Protein AF-A0A453STP5-F1 (afdb_monomer)

pLDDT: mean 87.1, std 8.5, range [48.88, 97.75]

Secondary structure (DSSP, 8-state):
-TTT----SS--TT---HHHHTT-GGGEE--PPTTB-HHHIIIIIHHHHHHHSS-EES--TT-B-STT--HHHHHHHHHHHHHH----HHHHHHHHHHHHHHHHHHS-S-TT-

Organism: Aegilops tauschii subsp. strangulata (NCBI:txid200361)

Structure (mmCIF, N/CA/C/O backbone):
data_AF-A0A453STP5-F1
#
_entry.id   AF-A0A453STP5-F1
#
loop_
_atom_site.group_PDB
_atom_site.id
_atom_site.type_symbol
_atom_site.label_atom_id
_atom_site.label_alt_id
_atom_site.label_comp_id
_atom_site.label_asym_id
_atom_site.label_entity_id
_atom_site.label_seq_id
_atom_site.pdbx_PDB_ins_code
_atom_site.Cartn_x
_atom_site.Cartn_y
_atom_site.Cartn_z
_atom_site.occupancy
_atom_site.B_iso_or_equiv
_atom_site.auth_seq_id
_atom_site.auth_comp_id
_atom_site.auth_asym_id
_atom_site.auth_atom_id
_atom_site.pdbx_PDB_model_num
ATOM 1 N N . LEU A 1 1 ? -10.643 -2.450 -6.011 1.00 89.69 1 LEU A N 1
ATOM 2 C CA . LEU A 1 1 ? -9.198 -2.777 -6.040 1.00 89.69 1 LEU A CA 1
ATOM 3 C C . LEU A 1 1 ? -8.905 -4.058 -6.805 1.00 89.69 1 LEU A C 1
ATOM 5 O O . LEU A 1 1 ? -7.937 -4.049 -7.548 1.00 89.69 1 LEU A O 1
ATOM 9 N N . LYS A 1 2 ? -9.688 -5.139 -6.637 1.00 85.25 2 LYS A N 1
ATOM 10 C CA . LYS A 1 2 ? -9.442 -6.422 -7.327 1.00 85.25 2 LYS A CA 1
ATOM 11 C C . LYS A 1 2 ? -9.371 -6.292 -8.857 1.00 85.25 2 LYS A C 1
ATOM 13 O O . LYS A 1 2 ? -8.589 -7.005 -9.469 1.00 85.25 2 LYS A O 1
ATOM 18 N N . ASP A 1 3 ? -10.118 -5.349 -9.429 1.00 88.00 3 ASP A N 1
ATOM 19 C CA . ASP A 1 3 ? -10.136 -5.078 -10.875 1.00 88.00 3 ASP A CA 1
ATOM 20 C C . ASP A 1 3 ? -8.973 -4.189 -11.348 1.00 88.00 3 ASP A C 1
ATOM 22 O O . ASP A 1 3 ? -8.739 -4.051 -12.543 1.00 88.00 3 ASP A O 1
ATOM 26 N N . ASP A 1 4 ? -8.246 -3.563 -10.416 1.00 89.50 4 ASP A N 1
ATOM 27 C CA . ASP A 1 4 ? -7.154 -2.637 -10.725 1.00 89.50 4 ASP A CA 1
ATOM 28 C C . ASP A 1 4 ? -5.781 -3.292 -10.548 1.00 89.50 4 ASP A C 1
ATOM 30 O O . ASP A 1 4 ? -4.870 -3.074 -11.344 1.00 89.50 4 ASP A O 1
ATOM 34 N N . VAL A 1 5 ? -5.614 -4.059 -9.465 1.00 90.94 5 VAL A N 1
ATOM 35 C CA . VAL A 1 5 ? -4.349 -4.687 -9.074 1.00 90.94 5 VAL A CA 1
ATOM 36 C C . VAL A 1 5 ? -4.595 -6.004 -8.342 1.00 90.94 5 VAL A C 1
ATOM 38 O O . VAL A 1 5 ? -5.528 -6.145 -7.548 1.00 90.94 5 VAL A O 1
ATOM 41 N N . ARG A 1 6 ? -3.694 -6.969 -8.548 1.00 91.12 6 ARG A N 1
ATOM 42 C CA . ARG A 1 6 ? -3.671 -8.208 -7.767 1.00 91.12 6 ARG A CA 1
ATOM 43 C C . ARG A 1 6 ? -2.997 -7.949 -6.421 1.00 91.12 6 ARG A C 1
ATOM 45 O O . ARG A 1 6 ? -1.798 -7.699 -6.367 1.00 91.12 6 ARG A O 1
ATOM 52 N N . ILE A 1 7 ? -3.770 -8.042 -5.344 1.00 90.44 7 ILE A N 1
ATOM 53 C CA . ILE A 1 7 ? -3.275 -7.904 -3.969 1.00 90.44 7 ILE A CA 1
ATOM 54 C C . ILE A 1 7 ? -3.089 -9.302 -3.384 1.00 90.44 7 ILE A C 1
ATOM 56 O O . ILE A 1 7 ? -4.021 -10.106 -3.388 1.00 90.44 7 ILE A O 1
ATOM 60 N N . VAL A 1 8 ? -1.891 -9.580 -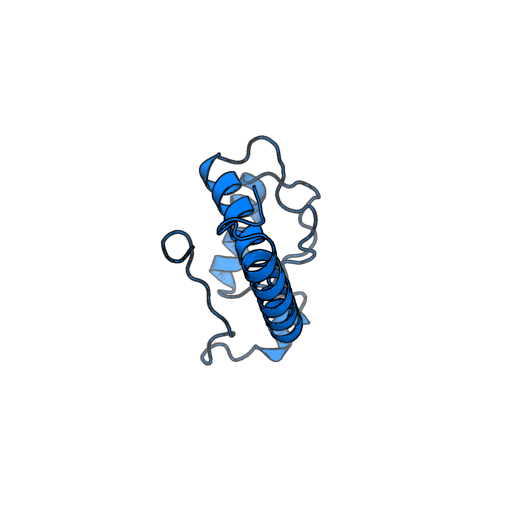2.882 1.00 90.12 8 VAL A N 1
ATOM 61 C CA . VAL A 1 8 ? -1.552 -10.810 -2.156 1.00 90.12 8 VAL A CA 1
ATOM 62 C C . VAL A 1 8 ? -1.231 -10.449 -0.708 1.00 90.12 8 VAL A C 1
ATOM 64 O O . VAL A 1 8 ? -0.680 -9.379 -0.459 1.00 90.12 8 VAL A O 1
ATOM 67 N N . ARG A 1 9 ? -1.636 -11.299 0.242 1.00 88.06 9 ARG A N 1
ATOM 68 C CA . ARG A 1 9 ? -1.384 -11.069 1.676 1.00 88.06 9 ARG A CA 1
ATOM 69 C C . ARG A 1 9 ? 0.042 -11.429 2.062 1.00 88.06 9 ARG A C 1
ATOM 71 O O . ARG A 1 9 ? 0.686 -10.670 2.772 1.00 88.06 9 ARG A O 1
ATOM 78 N N . ASP A 1 10 ? 0.519 -12.541 1.520 1.00 88.69 10 ASP A N 1
ATOM 79 C CA . ASP A 1 10 ? 1.794 -13.136 1.883 1.00 88.69 10 ASP A CA 1
ATOM 80 C C . ASP A 1 10 ? 2.681 -13.319 0.656 1.00 88.69 10 ASP A C 1
ATOM 82 O O . ASP A 1 10 ? 2.219 -13.368 -0.492 1.00 88.69 10 ASP A O 1
ATOM 86 N N . ILE A 1 11 ? 3.983 -13.421 0.913 1.00 88.56 11 ILE A N 1
ATOM 87 C CA . ILE A 1 11 ? 4.961 -13.743 -0.120 1.00 88.56 11 ILE A CA 1
ATOM 88 C C . ILE A 1 11 ? 4.724 -15.196 -0.560 1.00 88.56 11 ILE A C 1
ATOM 90 O O . ILE A 1 11 ? 4.677 -16.075 0.306 1.00 88.56 11 ILE A O 1
ATOM 94 N N . PRO A 1 12 ? 4.612 -15.476 -1.871 1.00 88.88 12 PRO A N 1
ATOM 95 C CA . PRO A 1 12 ? 4.371 -16.830 -2.362 1.00 88.88 12 PRO A CA 1
ATOM 96 C C . PRO A 1 12 ? 5.419 -17.849 -1.896 1.00 88.88 12 PRO A C 1
ATOM 98 O O . PRO A 1 12 ? 6.599 -17.526 -1.804 1.00 88.88 12 PRO A O 1
ATOM 101 N N . ASP A 1 13 ? 5.008 -19.098 -1.674 1.00 89.12 13 ASP A N 1
ATOM 102 C CA . ASP A 1 13 ? 5.882 -20.154 -1.127 1.00 89.12 13 ASP A CA 1
ATOM 103 C C . ASP A 1 13 ? 7.012 -20.594 -2.052 1.00 89.12 13 ASP A C 1
ATOM 105 O O . ASP A 1 13 ? 8.065 -21.005 -1.579 1.00 89.12 13 ASP A O 1
ATOM 109 N N . TRP A 1 14 ? 6.841 -20.436 -3.365 1.00 88.94 14 TRP A N 1
ATOM 110 C CA . TRP A 1 14 ? 7.913 -20.686 -4.332 1.00 88.94 14 TRP A CA 1
ATOM 111 C C . TRP A 1 14 ? 9.081 -19.700 -4.196 1.00 88.94 14 TRP A C 1
ATOM 113 O O . TRP A 1 14 ? 10.163 -19.950 -4.724 1.00 88.94 14 TRP A O 1
ATOM 123 N N . PHE A 1 15 ? 8.873 -18.560 -3.534 1.00 87.94 15 PHE A N 1
ATOM 124 C CA . PHE A 1 15 ? 9.926 -17.591 -3.294 1.00 87.94 15 PHE A CA 1
ATOM 125 C C . PHE A 1 15 ? 10.686 -17.984 -2.031 1.00 87.94 15 PHE A C 1
ATOM 127 O O . PHE A 1 15 ? 10.194 -17.791 -0.926 1.00 87.94 15 PHE A O 1
ATOM 134 N N . THR A 1 16 ? 11.883 -18.536 -2.199 1.00 84.00 16 THR A N 1
ATOM 135 C CA . THR A 1 16 ? 12.702 -19.084 -1.107 1.00 84.00 16 THR A CA 1
ATOM 136 C C . THR A 1 16 ? 13.445 -18.015 -0.300 1.00 84.00 16 THR A C 1
ATOM 138 O O . THR A 1 16 ? 13.755 -18.232 0.864 1.00 84.00 16 THR A O 1
ATOM 141 N N . GLU A 1 17 ? 13.679 -16.829 -0.868 1.00 83.62 17 GLU A N 1
ATOM 142 C CA . GLU A 1 17 ? 14.424 -15.722 -0.240 1.00 83.62 17 GLU A CA 1
ATOM 143 C C . GLU A 1 17 ? 13.531 -14.801 0.632 1.00 83.62 17 GLU A C 1
ATOM 145 O O . GLU A 1 17 ? 13.743 -13.585 0.679 1.00 83.62 17 GLU A O 1
ATOM 150 N N . LYS A 1 18 ? 12.485 -15.330 1.293 1.00 83.50 18 LYS A N 1
ATOM 151 C CA . LYS A 1 18 ? 11.502 -14.508 2.044 1.00 83.50 18 LYS A CA 1
ATOM 152 C C . LYS A 1 18 ? 12.168 -13.656 3.129 1.00 83.50 18 LYS A C 1
ATOM 154 O O . LYS A 1 18 ? 11.901 -12.456 3.202 1.00 83.50 18 LYS A O 1
ATOM 159 N N . ASP A 1 19 ? 13.064 -14.260 3.907 1.00 80.12 19 ASP A N 1
ATOM 160 C CA . ASP A 1 19 ? 13.746 -13.614 5.039 1.00 80.12 19 ASP A CA 1
ATOM 161 C C . ASP A 1 19 ? 14.702 -12.496 4.588 1.00 80.12 19 ASP A C 1
ATOM 163 O O . ASP A 1 19 ? 14.922 -11.505 5.291 1.00 80.12 19 ASP A O 1
ATOM 167 N N . GLU A 1 20 ? 15.222 -12.607 3.365 1.00 81.50 20 GLU A N 1
ATOM 168 C CA . GLU A 1 20 ? 16.106 -11.610 2.768 1.00 81.50 20 GLU A CA 1
ATOM 169 C C . GLU A 1 20 ? 15.350 -10.465 2.084 1.00 81.50 20 GLU A C 1
ATOM 171 O O . GLU A 1 20 ? 15.922 -9.395 1.877 1.00 81.50 20 GLU A O 1
ATOM 176 N N .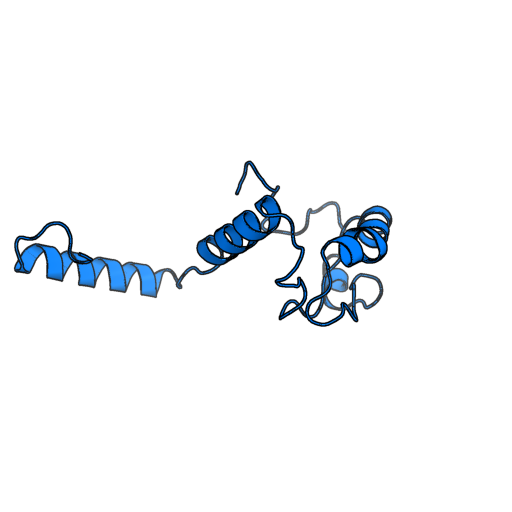 LEU A 1 21 ? 14.067 -10.625 1.738 1.00 81.56 21 LEU A N 1
ATOM 177 C CA . LEU A 1 21 ? 13.331 -9.632 0.943 1.00 81.56 21 LEU A CA 1
ATOM 178 C C . LEU A 1 21 ? 13.324 -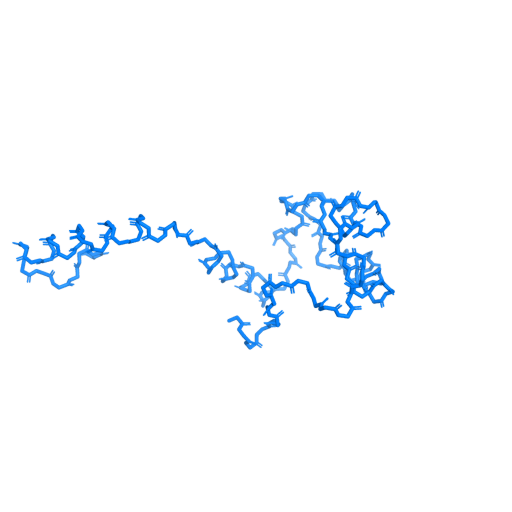8.238 1.589 1.00 81.56 21 LEU A C 1
ATOM 180 O O . LEU A 1 21 ? 13.432 -7.223 0.896 1.00 81.56 21 LEU A O 1
ATOM 184 N N . PHE A 1 22 ? 13.188 -8.182 2.915 1.00 77.62 22 PHE A N 1
ATOM 185 C CA . PHE A 1 22 ? 13.047 -6.925 3.653 1.00 77.62 22 PHE A CA 1
ATOM 186 C C . PHE A 1 22 ? 14.364 -6.377 4.213 1.00 77.62 22 PHE A C 1
ATOM 188 O O . PHE A 1 22 ? 14.412 -5.199 4.593 1.00 77.62 22 PHE A O 1
ATOM 195 N N . THR A 1 23 ? 15.417 -7.195 4.238 1.00 78.88 23 THR A N 1
ATOM 196 C CA . THR A 1 23 ? 16.738 -6.883 4.810 1.00 78.88 23 THR A CA 1
ATOM 197 C C . THR A 1 23 ? 17.801 -6.675 3.725 1.00 78.88 23 THR A C 1
ATOM 199 O O . THR A 1 23 ? 18.670 -5.812 3.863 1.00 78.88 23 THR A O 1
ATOM 202 N N . SER A 1 24 ? 17.693 -7.380 2.597 1.00 79.12 24 SER A N 1
ATOM 203 C CA . SER A 1 24 ? 18.649 -7.335 1.494 1.00 79.12 24 SER A CA 1
ATOM 204 C C . SER A 1 24 ? 18.532 -6.054 0.673 1.00 79.12 24 SER A C 1
ATOM 206 O O . SER A 1 24 ? 17.490 -5.704 0.107 1.00 79.12 24 SER A O 1
ATOM 208 N N . ILE A 1 25 ? 19.668 -5.373 0.519 1.00 75.81 25 ILE A N 1
ATOM 209 C CA . ILE A 1 25 ? 19.801 -4.207 -0.364 1.00 75.81 25 ILE A CA 1
ATOM 210 C C . ILE A 1 25 ? 19.542 -4.605 -1.823 1.00 75.81 25 ILE A C 1
ATOM 212 O O . ILE A 1 25 ? 18.977 -3.820 -2.580 1.00 75.81 25 ILE A O 1
ATOM 216 N N . ARG A 1 26 ? 19.895 -5.837 -2.215 1.00 81.12 26 ARG A N 1
ATOM 217 C CA . ARG A 1 26 ? 19.719 -6.336 -3.589 1.00 81.12 26 ARG A CA 1
ATOM 218 C C . ARG A 1 26 ? 18.246 -6.484 -3.967 1.00 81.12 26 ARG A C 1
ATOM 220 O O . ARG A 1 26 ? 17.897 -6.301 -5.131 1.00 81.12 26 ARG A O 1
ATOM 227 N N . ARG A 1 27 ? 17.400 -6.777 -2.977 1.00 83.75 27 ARG A N 1
ATOM 228 C CA . ARG A 1 27 ? 15.948 -6.949 -3.106 1.00 83.75 27 ARG A CA 1
ATOM 229 C C . ARG A 1 27 ? 15.157 -5.687 -2.752 1.00 83.75 27 ARG A C 1
ATOM 231 O O . ARG A 1 27 ? 13.931 -5.721 -2.718 1.00 83.75 27 ARG A O 1
ATOM 238 N N . THR A 1 28 ? 15.840 -4.564 -2.524 1.00 86.56 28 THR A N 1
ATOM 239 C CA . THR A 1 28 ? 15.213 -3.287 -2.177 1.00 86.56 28 THR A CA 1
ATOM 240 C C . THR A 1 28 ? 15.515 -2.229 -3.233 1.00 86.56 28 THR A C 1
ATOM 242 O O . THR A 1 28 ? 16.671 -1.904 -3.497 1.00 86.56 28 THR A O 1
ATOM 245 N N . VAL A 1 29 ? 14.477 -1.616 -3.799 1.00 86.38 29 VAL A N 1
ATOM 246 C CA . VAL A 1 29 ? 14.620 -0.368 -4.554 1.00 86.38 29 VAL A CA 1
ATOM 247 C C . VAL A 1 29 ? 14.737 0.775 -3.550 1.00 86.38 29 VAL A C 1
ATOM 249 O O . VAL A 1 29 ? 13.768 1.117 -2.869 1.00 86.38 29 VAL A O 1
ATOM 252 N N . LYS A 1 30 ? 15.949 1.324 -3.432 1.00 81.19 30 LYS A N 1
ATOM 253 C CA . LYS A 1 30 ? 16.275 2.485 -2.593 1.00 81.19 30 LYS A CA 1
ATOM 254 C C . LYS A 1 30 ? 16.379 3.753 -3.444 1.00 81.19 30 LYS A C 1
ATOM 256 O O . LYS A 1 30 ? 16.463 3.677 -4.666 1.00 81.19 30 LYS A O 1
ATOM 261 N N . ASN A 1 31 ? 16.421 4.906 -2.777 1.00 83.12 31 ASN A N 1
ATOM 262 C CA . ASN A 1 31 ? 16.710 6.214 -3.378 1.00 83.12 31 ASN A CA 1
ATOM 263 C C . ASN A 1 31 ? 15.699 6.675 -4.436 1.00 83.12 31 ASN A C 1
ATOM 265 O O . ASN A 1 31 ? 16.051 7.436 -5.331 1.00 83.12 31 ASN A O 1
ATOM 269 N N . ILE A 1 32 ? 14.434 6.256 -4.325 1.00 89.25 32 ILE A N 1
ATOM 270 C CA . ILE A 1 32 ? 13.369 6.882 -5.113 1.00 89.25 32 ILE A CA 1
ATOM 271 C C . ILE A 1 32 ? 13.305 8.366 -4.713 1.00 89.25 32 ILE A C 1
ATOM 273 O O . ILE A 1 32 ? 13.176 8.640 -3.509 1.00 89.25 32 ILE A O 1
ATOM 277 N N . PRO A 1 33 ? 13.409 9.304 -5.673 1.00 90.31 33 PRO A N 1
ATOM 278 C CA . PRO A 1 33 ? 13.307 10.727 -5.397 1.00 90.31 33 PRO A CA 1
ATOM 279 C C . PRO A 1 33 ? 12.011 11.067 -4.666 1.00 90.31 33 PRO A C 1
ATOM 281 O O . PRO A 1 33 ? 10.976 10.418 -4.851 1.00 90.31 33 PRO A O 1
ATOM 284 N N . LYS A 1 34 ? 12.058 12.110 -3.838 1.00 91.00 34 LYS A N 1
ATOM 285 C CA . LYS A 1 34 ? 10.834 12.669 -3.269 1.00 91.00 34 LYS A CA 1
ATOM 286 C C . LYS A 1 34 ? 9.963 13.186 -4.418 1.00 91.00 34 LYS A C 1
ATOM 288 O O . LYS A 1 34 ? 10.470 13.862 -5.307 1.00 91.00 34 LYS A O 1
ATOM 293 N N . TYR A 1 35 ? 8.679 12.847 -4.397 1.00 90.88 35 TYR A N 1
ATOM 294 C CA . TYR A 1 35 ? 7.696 13.204 -5.418 1.00 90.88 35 TYR A CA 1
ATOM 295 C C . TYR A 1 35 ? 8.082 12.756 -6.836 1.00 90.88 35 TYR A C 1
ATOM 297 O O . TYR A 1 35 ? 7.837 13.473 -7.803 1.00 90.88 35 TYR A O 1
ATOM 305 N N . ALA A 1 36 ? 8.676 11.565 -6.978 1.00 91.31 36 ALA A N 1
ATOM 306 C CA . ALA A 1 36 ? 9.100 11.067 -8.282 1.00 91.31 36 ALA A CA 1
ATOM 307 C C . ALA A 1 36 ? 7.915 10.977 -9.271 1.00 91.31 36 ALA A C 1
ATOM 309 O O . ALA A 1 36 ? 6.824 10.527 -8.890 1.00 91.31 36 ALA A O 1
ATOM 310 N N . PRO A 1 37 ? 8.109 11.364 -10.545 1.00 91.94 37 PRO A N 1
ATOM 311 C CA . PRO A 1 37 ? 7.065 11.267 -11.558 1.00 91.94 37 PRO A CA 1
ATOM 312 C C . PRO A 1 37 ? 6.724 9.802 -11.847 1.00 91.94 37 PRO A C 1
ATOM 3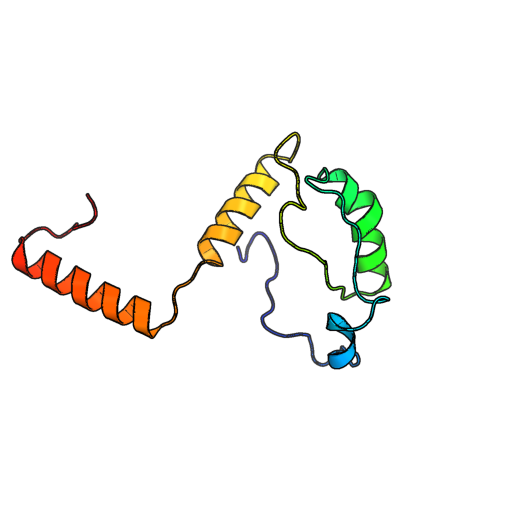14 O O . PRO A 1 37 ? 7.544 8.906 -11.645 1.00 91.94 37 PRO A O 1
ATOM 317 N N . ALA A 1 38 ? 5.534 9.546 -12.396 1.00 91.38 38 ALA A N 1
ATOM 318 C CA . ALA A 1 38 ? 5.131 8.190 -12.779 1.00 91.38 38 ALA A CA 1
ATOM 319 C C . ALA A 1 38 ? 6.146 7.527 -13.734 1.00 91.38 38 ALA A C 1
ATOM 321 O O . ALA A 1 38 ? 6.458 6.347 -13.580 1.00 91.38 38 ALA A O 1
ATOM 322 N N . GLN A 1 39 ? 6.729 8.308 -14.651 1.00 91.62 39 GLN A N 1
ATOM 323 C CA . GLN A 1 39 ? 7.742 7.837 -15.597 1.00 91.62 39 GLN A CA 1
ATOM 324 C C . GLN A 1 39 ? 9.003 7.297 -14.902 1.00 91.62 39 GLN A C 1
ATOM 326 O O . GLN A 1 39 ? 9.550 6.285 -15.329 1.00 91.62 39 GLN A O 1
ATOM 331 N N . PHE A 1 40 ? 9.403 7.867 -13.757 1.00 92.06 40 PHE A N 1
ATOM 332 C CA . PHE A 1 40 ? 10.549 7.367 -12.990 1.00 92.06 40 PHE A CA 1
ATOM 333 C C . PHE A 1 40 ? 10.373 5.892 -12.605 1.00 92.06 40 PHE A C 1
ATOM 335 O O . PHE A 1 40 ? 11.332 5.123 -12.647 1.00 92.06 40 PHE A O 1
ATOM 342 N N . TYR A 1 41 ? 9.150 5.478 -12.257 1.00 92.19 41 TYR A N 1
ATOM 343 C CA . TYR A 1 41 ? 8.859 4.086 -11.915 1.00 92.19 41 TYR A CA 1
ATOM 344 C C . TYR A 1 41 ? 8.954 3.166 -13.126 1.00 92.19 41 TYR A C 1
ATOM 346 O O . TYR A 1 41 ? 9.450 2.048 -12.995 1.00 92.19 41 TYR A O 1
ATOM 354 N N . VAL A 1 42 ? 8.510 3.632 -14.291 1.00 93.19 42 VAL A N 1
ATOM 355 C CA . VAL A 1 42 ? 8.611 2.879 -15.545 1.00 93.19 42 VAL A CA 1
ATOM 356 C C . VAL A 1 42 ? 10.076 2.675 -15.929 1.00 93.19 42 VAL A C 1
ATOM 358 O O . VAL A 1 42 ? 10.455 1.562 -16.284 1.00 93.19 42 VAL A O 1
ATOM 361 N N . ASP A 1 43 ? 10.906 3.702 -15.764 1.00 94.31 43 ASP A N 1
ATOM 362 C CA . ASP A 1 43 ? 12.292 3.674 -16.234 1.00 94.31 43 ASP A CA 1
ATOM 363 C C . ASP A 1 43 ? 13.251 3.012 -15.233 1.00 94.31 43 ASP A C 1
ATOM 365 O O . ASP A 1 43 ? 14.172 2.305 -15.628 1.00 94.31 43 ASP A O 1
ATOM 369 N N . ASN A 1 44 ? 13.036 3.200 -13.924 1.00 91.50 44 ASN A N 1
ATOM 370 C CA . ASN A 1 44 ? 14.021 2.829 -12.895 1.00 91.50 44 ASN A CA 1
ATOM 371 C C . ASN A 1 44 ? 13.565 1.683 -11.983 1.00 91.50 44 ASN A C 1
ATOM 373 O O . ASN A 1 44 ? 14.394 0.955 -11.430 1.00 91.50 44 ASN A O 1
ATOM 377 N N . VAL A 1 45 ? 12.254 1.518 -11.785 1.00 91.62 45 VAL A N 1
ATOM 378 C CA . VAL A 1 45 ? 11.701 0.549 -10.822 1.00 91.62 45 VAL A CA 1
ATOM 379 C C . VAL A 1 45 ? 11.219 -0.712 -11.537 1.00 91.62 45 VAL A C 1
ATOM 381 O O . VAL A 1 45 ? 11.570 -1.825 -11.139 1.00 91.62 45 VAL A O 1
ATOM 384 N N . LEU A 1 46 ? 10.463 -0.552 -12.623 1.00 93.12 46 LEU A N 1
ATOM 385 C CA . LEU A 1 46 ? 9.884 -1.650 -13.391 1.00 93.12 46 LEU A CA 1
ATOM 386 C C . LEU A 1 46 ? 10.934 -2.636 -13.938 1.00 93.12 46 LEU A C 1
ATOM 388 O O . LEU A 1 46 ? 10.698 -3.840 -13.801 1.00 93.12 46 LEU A O 1
ATOM 392 N N . PRO A 1 47 ? 12.092 -2.214 -14.492 1.00 93.38 47 PRO A N 1
ATOM 393 C CA . PRO A 1 47 ? 13.096 -3.163 -14.978 1.00 93.38 47 PRO A CA 1
ATOM 394 C C . PRO A 1 47 ? 13.620 -4.073 -13.862 1.00 93.38 47 PRO A C 1
ATOM 396 O O . PRO A 1 47 ? 13.723 -5.286 -14.042 1.00 93.38 47 PRO A O 1
ATOM 399 N N . ARG A 1 48 ? 13.842 -3.513 -12.665 1.00 90.44 48 ARG A N 1
ATOM 400 C CA . ARG A 1 48 ? 14.328 -4.260 -11.494 1.00 90.44 48 ARG A CA 1
ATOM 401 C C . ARG A 1 48 ? 13.298 -5.270 -10.996 1.00 90.44 48 ARG A C 1
ATOM 403 O O . ARG A 1 48 ? 13.657 -6.392 -10.645 1.00 90.44 48 ARG A O 1
ATOM 410 N N . ILE A 1 49 ? 12.015 -4.899 -10.996 1.00 89.81 49 ILE A N 1
ATOM 411 C CA . ILE A 1 49 ? 10.921 -5.818 -10.648 1.00 89.81 49 ILE A CA 1
ATOM 412 C C . ILE A 1 49 ? 10.827 -6.955 -11.675 1.00 89.81 49 ILE A C 1
ATOM 414 O O . ILE A 1 49 ? 10.670 -8.110 -11.285 1.00 89.81 49 ILE A O 1
ATOM 418 N N . LYS A 1 50 ? 10.971 -6.669 -12.976 1.00 91.75 50 LYS A N 1
ATOM 419 C CA . LYS A 1 50 ? 10.953 -7.704 -14.026 1.00 91.75 50 LYS A CA 1
ATOM 420 C C . LYS A 1 50 ? 12.101 -8.709 -13.884 1.00 91.75 50 LYS A C 1
ATOM 422 O O . LYS A 1 50 ? 11.876 -9.906 -14.098 1.00 91.75 50 LYS A O 1
ATOM 427 N N . GLU A 1 51 ? 13.284 -8.227 -13.501 1.00 90.44 51 GLU A N 1
ATOM 428 C CA . GLU A 1 51 ? 14.482 -9.039 -13.263 1.00 90.44 51 GLU A CA 1
ATOM 429 C C . GLU A 1 51 ? 14.338 -9.909 -12.004 1.00 90.44 51 GLU A C 1
ATOM 431 O O . GLU A 1 51 ? 14.459 -11.129 -12.073 1.00 90.44 51 GLU A O 1
ATOM 436 N N . LYS A 1 52 ? 14.038 -9.301 -10.848 1.00 87.50 52 LYS A N 1
ATOM 437 C CA . LYS A 1 52 ? 14.042 -9.991 -9.546 1.00 87.50 52 LYS A CA 1
ATOM 438 C C . LYS A 1 52 ? 12.710 -10.648 -9.173 1.00 87.50 52 LYS A C 1
ATOM 440 O O . LYS A 1 52 ? 12.665 -11.395 -8.198 1.00 87.50 52 LYS A O 1
ATOM 445 N N . LYS A 1 53 ? 11.633 -10.401 -9.925 1.00 87.62 53 LYS A N 1
ATOM 446 C CA . LYS A 1 53 ? 10.238 -10.845 -9.695 1.00 87.62 53 LYS A CA 1
ATOM 447 C C . LYS A 1 53 ? 9.562 -10.246 -8.461 1.00 87.62 53 LYS A C 1
ATOM 449 O O . LYS A 1 53 ? 8.423 -9.801 -8.561 1.00 87.62 53 LYS A O 1
ATOM 454 N N . ILE A 1 54 ? 10.254 -10.210 -7.324 1.00 89.12 54 ILE A N 1
ATOM 455 C CA . ILE A 1 54 ? 9.773 -9.649 -6.059 1.00 89.12 54 ILE A CA 1
ATOM 456 C C . ILE A 1 54 ? 10.831 -8.689 -5.513 1.00 89.12 54 ILE A C 1
ATOM 458 O O . ILE A 1 54 ? 12.015 -9.031 -5.435 1.00 89.12 54 ILE A O 1
ATOM 462 N N . MET A 1 55 ? 10.390 -7.479 -5.166 1.00 89.62 55 MET A N 1
ATOM 463 C CA . MET A 1 55 ? 11.219 -6.387 -4.655 1.00 89.62 55 MET A CA 1
ATOM 464 C C . MET A 1 55 ? 10.465 -5.618 -3.565 1.00 89.62 55 MET A C 1
ATOM 466 O O . MET A 1 55 ? 9.265 -5.375 -3.692 1.00 89.62 55 MET A O 1
ATOM 470 N N . SER A 1 56 ? 11.183 -5.173 -2.537 1.00 88.62 56 SER A N 1
ATOM 471 C CA . SER A 1 56 ? 10.718 -4.171 -1.575 1.00 88.62 56 SER A CA 1
ATOM 472 C C . SER A 1 56 ? 11.020 -2.760 -2.092 1.00 88.62 56 SER A C 1
ATOM 474 O O . SER A 1 56 ? 12.050 -2.530 -2.726 1.00 88.62 56 SER A O 1
ATOM 476 N N . ILE A 1 57 ? 10.147 -1.790 -1.819 1.00 88.06 57 ILE A N 1
ATOM 477 C CA . ILE A 1 57 ? 10.357 -0.379 -2.171 1.00 88.06 57 ILE A CA 1
ATOM 478 C C . ILE A 1 57 ? 10.505 0.423 -0.879 1.00 88.06 57 ILE A C 1
ATOM 480 O O . ILE A 1 57 ? 9.616 0.377 -0.028 1.00 88.06 57 ILE A O 1
ATOM 484 N N . LYS A 1 58 ? 11.617 1.157 -0.719 1.00 84.56 58 LYS A N 1
ATOM 485 C CA . LYS A 1 58 ? 11.888 1.939 0.498 1.00 84.56 58 LYS A CA 1
ATOM 486 C C . LYS A 1 58 ? 12.497 3.323 0.216 1.00 84.56 58 LYS A C 1
ATOM 488 O O . LYS A 1 58 ? 13.369 3.449 -0.647 1.00 84.56 58 LYS A O 1
ATOM 493 N N . PRO A 1 59 ? 12.147 4.340 1.027 1.00 83.12 59 PRO A N 1
ATOM 494 C CA . PRO A 1 59 ? 10.963 4.410 1.897 1.00 83.12 59 PRO A CA 1
ATOM 495 C C . PRO A 1 59 ? 9.694 4.642 1.057 1.00 83.12 59 PRO A C 1
ATOM 497 O O . PRO A 1 59 ? 9.801 4.990 -0.110 1.00 83.12 59 PRO A O 1
ATOM 500 N N . PHE A 1 60 ? 8.506 4.429 1.626 1.00 75.50 60 PHE A N 1
ATOM 501 C CA . PHE A 1 60 ? 7.224 4.541 0.905 1.00 75.50 60 PHE A CA 1
ATOM 502 C C . PHE A 1 60 ? 6.668 5.977 0.854 1.00 75.50 60 PHE A C 1
ATOM 504 O O . PHE A 1 60 ? 5.956 6.343 -0.079 1.00 75.50 60 PHE A O 1
ATOM 511 N N . VAL A 1 61 ? 7.011 6.801 1.846 1.00 80.44 61 VAL A N 1
ATOM 512 C CA . VAL A 1 61 ? 6.448 8.146 2.019 1.00 80.44 61 VAL A CA 1
ATOM 513 C C . VAL A 1 61 ? 6.974 9.113 0.954 1.00 80.44 61 VAL A C 1
ATOM 515 O O . VAL A 1 61 ? 8.166 9.114 0.621 1.00 80.44 61 VAL A O 1
ATOM 518 N N . ASP A 1 62 ? 6.068 9.941 0.430 1.00 83.19 62 ASP A N 1
ATOM 519 C CA . ASP A 1 62 ? 6.344 10.991 -0.554 1.00 83.19 62 ASP A CA 1
ATOM 520 C C . ASP A 1 62 ? 7.093 10.495 -1.800 1.00 83.19 62 ASP A C 1
ATOM 522 O O . ASP A 1 62 ? 7.974 11.188 -2.303 1.00 83.19 62 ASP A O 1
ATOM 526 N N . ARG A 1 63 ? 6.816 9.277 -2.290 1.00 87.81 63 ARG A N 1
ATOM 527 C CA . ARG A 1 63 ? 7.554 8.706 -3.434 1.00 87.81 63 ARG A CA 1
ATOM 528 C C . ARG A 1 63 ? 6.903 8.861 -4.789 1.00 87.81 63 ARG A C 1
ATOM 530 O O . ARG A 1 63 ? 7.627 8.960 -5.771 1.00 87.81 63 ARG A O 1
ATOM 537 N N . LEU A 1 64 ? 5.579 8.846 -4.883 1.00 89.12 64 LEU A N 1
ATOM 538 C CA . LEU A 1 64 ? 4.891 9.185 -6.128 1.00 89.12 64 LEU A CA 1
ATOM 539 C C . LEU A 1 64 ? 4.466 10.648 -6.046 1.00 89.12 64 LEU A C 1
ATOM 541 O O . LEU A 1 64 ? 3.798 11.028 -5.084 1.00 89.12 64 LEU A O 1
ATOM 545 N N . GLY A 1 65 ? 4.861 11.446 -7.036 1.00 89.31 65 GLY A N 1
ATOM 546 C CA . GLY A 1 65 ? 4.521 12.862 -7.123 1.00 89.31 65 GLY A CA 1
ATOM 547 C C . GLY A 1 65 ? 3.017 13.134 -7.180 1.00 89.31 65 GLY A C 1
ATOM 548 O O . GLY A 1 65 ? 2.186 12.229 -7.307 1.00 89.31 65 GLY A O 1
ATOM 549 N N . TYR A 1 66 ? 2.659 14.405 -7.048 1.00 85.19 66 TYR A N 1
ATOM 550 C CA . TYR A 1 66 ? 1.275 14.864 -7.180 1.00 85.19 66 TYR A CA 1
ATOM 551 C C . TYR A 1 66 ? 0.978 15.301 -8.615 1.00 85.19 66 TYR A C 1
ATOM 553 O O . TYR A 1 66 ? -0.050 14.913 -9.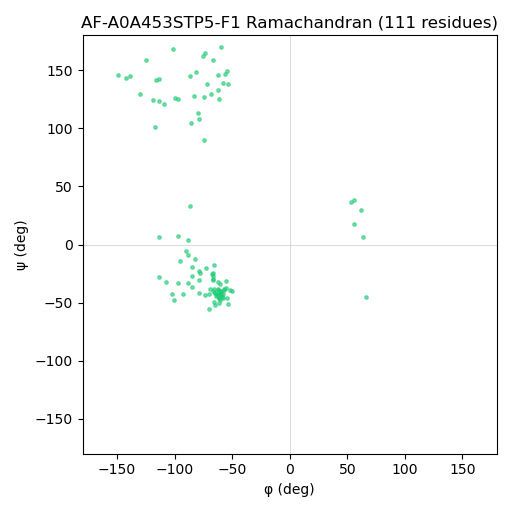176 1.00 85.19 66 TYR A O 1
ATOM 561 N N . ASP A 1 67 ? 1.923 16.025 -9.212 1.00 85.00 67 ASP A N 1
ATOM 562 C CA . ASP A 1 67 ? 1.790 16.623 -10.535 1.00 85.00 67 ASP A CA 1
ATOM 563 C C . ASP A 1 67 ? 2.063 15.615 -11.648 1.00 85.00 67 ASP A C 1
ATOM 565 O O . ASP A 1 67 ? 2.867 14.690 -11.502 1.00 85.00 67 ASP A O 1
ATOM 569 N N . ASN A 1 68 ? 1.389 15.801 -12.785 1.00 85.75 68 ASN A N 1
ATOM 570 C CA . ASN A 1 68 ? 1.575 15.011 -14.007 1.00 85.75 68 ASN A CA 1
ATOM 571 C C . ASN A 1 68 ? 1.408 13.486 -13.830 1.00 85.75 68 ASN A C 1
ATOM 573 O O . ASN A 1 68 ? 1.816 12.701 -14.686 1.00 85.75 68 ASN A O 1
ATOM 577 N N . VAL A 1 69 ? 0.774 13.043 -12.740 1.00 89.75 69 VAL A N 1
ATOM 578 C CA . VAL A 1 69 ? 0.362 11.649 -12.559 1.00 89.75 69 VAL A CA 1
ATOM 579 C C . VAL A 1 69 ? -0.979 11.437 -13.268 1.00 89.75 69 VAL A C 1
ATOM 581 O O . VAL A 1 69 ? -1.932 12.174 -12.997 1.00 89.75 69 VAL A O 1
ATOM 584 N N . PRO A 1 70 ? -1.111 10.418 -14.142 1.00 91.69 70 PRO A N 1
ATOM 585 C CA . PRO A 1 70 ? -2.363 10.158 -14.839 1.00 91.69 70 PRO A CA 1
ATOM 586 C C . PRO A 1 70 ? -3.545 10.019 -13.874 1.00 91.69 70 PRO A C 1
ATOM 588 O O . PRO A 1 70 ? -3.456 9.328 -12.857 1.00 91.69 70 PRO A O 1
ATOM 591 N N . MET A 1 71 ? -4.691 10.610 -14.225 1.00 91.69 71 MET A N 1
ATOM 592 C CA . MET A 1 71 ? -5.895 10.642 -13.378 1.00 91.69 71 MET A CA 1
ATOM 593 C C . MET A 1 71 ? -6.297 9.255 -12.847 1.00 91.69 71 MET A C 1
ATOM 595 O O . MET A 1 71 ? -6.659 9.112 -11.681 1.00 91.69 71 MET A O 1
ATOM 599 N N . LYS A 1 72 ? -6.196 8.211 -13.681 1.00 91.38 72 LYS A N 1
ATOM 600 C CA . LYS A 1 72 ? -6.499 6.827 -13.276 1.00 91.38 72 LYS A CA 1
ATOM 601 C C . LYS A 1 72 ? -5.588 6.340 -12.139 1.00 91.38 72 LYS A C 1
ATOM 603 O O . LYS A 1 72 ? -6.075 5.708 -11.206 1.00 91.38 72 LYS A O 1
ATOM 608 N N . ILE A 1 73 ? -4.301 6.686 -12.179 1.00 91.94 73 ILE A N 1
ATOM 609 C CA . ILE A 1 73 ? -3.326 6.335 -11.138 1.00 91.94 73 ILE A CA 1
ATOM 610 C C . ILE A 1 73 ? -3.597 7.125 -9.857 1.00 91.94 73 ILE A C 1
ATOM 612 O O . ILE A 1 73 ? -3.614 6.536 -8.778 1.00 91.94 73 ILE A O 1
ATOM 616 N N . ASN A 1 74 ? -3.901 8.422 -9.959 1.00 91.25 74 ASN A N 1
ATOM 617 C CA . ASN A 1 74 ? -4.271 9.232 -8.794 1.00 91.25 74 ASN A CA 1
ATOM 618 C C . ASN A 1 74 ? -5.542 8.710 -8.103 1.00 91.25 74 ASN A C 1
ATOM 620 O O . ASN A 1 74 ? -5.560 8.562 -6.881 1.00 91.25 74 ASN A O 1
ATOM 624 N N . ARG A 1 75 ? -6.578 8.345 -8.868 1.00 92.50 75 ARG A N 1
ATOM 625 C CA . ARG A 1 75 ? -7.799 7.723 -8.323 1.00 92.50 75 ARG A CA 1
ATOM 626 C C . ARG A 1 75 ? -7.508 6.385 -7.651 1.00 92.50 75 ARG A C 1
ATOM 628 O O . ARG A 1 75 ? -8.017 6.124 -6.560 1.00 92.50 75 ARG A O 1
ATOM 635 N N . LEU A 1 76 ? -6.672 5.550 -8.274 1.00 93.25 76 LEU A N 1
ATOM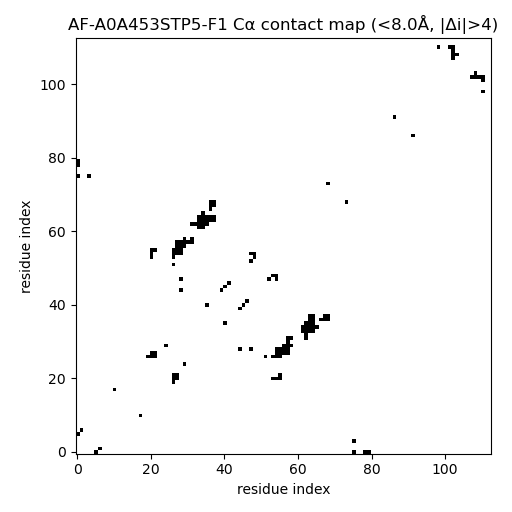 636 C CA . LEU A 1 76 ? -6.252 4.285 -7.681 1.00 93.25 76 LEU A CA 1
ATOM 637 C C . LEU A 1 76 ? -5.500 4.513 -6.366 1.00 93.25 76 LEU A C 1
ATOM 639 O O . LEU A 1 76 ? -5.850 3.873 -5.381 1.00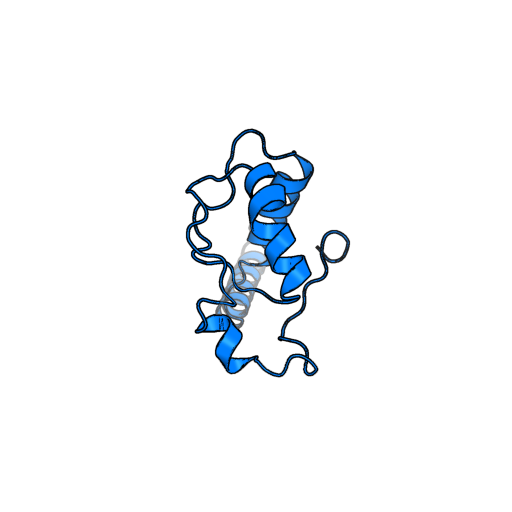 93.25 76 LEU A O 1
ATOM 643 N N . ARG A 1 77 ? -4.550 5.456 -6.319 1.00 90.75 77 ARG A N 1
ATOM 644 C CA . ARG A 1 77 ? -3.812 5.831 -5.101 1.00 90.75 77 ARG A CA 1
ATOM 645 C C . ARG A 1 77 ? -4.759 6.195 -3.960 1.00 90.75 77 ARG A C 1
ATOM 647 O O . ARG A 1 77 ? -4.640 5.631 -2.876 1.00 90.75 77 ARG A O 1
ATOM 654 N N . CYS A 1 78 ? -5.720 7.086 -4.205 1.00 90.81 78 CYS A N 1
ATOM 655 C CA . CYS A 1 78 ? -6.678 7.503 -3.179 1.00 90.81 78 CYS A CA 1
ATOM 656 C C . CYS A 1 78 ? -7.523 6.328 -2.672 1.00 90.81 78 CYS A C 1
ATOM 658 O O . CYS A 1 78 ? -7.658 6.134 -1.468 1.00 90.81 78 CYS A O 1
ATOM 660 N N . ARG A 1 79 ? -8.043 5.502 -3.585 1.00 93.75 79 ARG A N 1
ATOM 661 C CA . ARG A 1 79 ? -8.857 4.332 -3.233 1.00 93.75 79 ARG A CA 1
ATOM 662 C C . ARG A 1 79 ? -8.050 3.267 -2.484 1.00 93.75 79 ARG A C 1
ATOM 664 O O . ARG A 1 79 ? -8.569 2.668 -1.549 1.00 93.75 79 ARG A O 1
ATOM 671 N N . VAL A 1 80 ? -6.790 3.039 -2.863 1.00 92.38 80 VAL A N 1
ATOM 672 C CA . VAL A 1 80 ? -5.876 2.145 -2.134 1.00 92.38 80 VAL A CA 1
ATOM 673 C C . VAL A 1 80 ? -5.662 2.657 -0.714 1.00 92.38 80 VAL A C 1
ATOM 675 O O . VAL A 1 80 ? -5.874 1.890 0.218 1.00 92.38 80 VAL A O 1
ATOM 678 N N . ASN A 1 81 ? -5.325 3.939 -0.539 1.00 90.44 81 ASN A N 1
ATOM 679 C CA . ASN A 1 81 ? -5.130 4.526 0.789 1.00 90.44 81 ASN A CA 1
ATOM 680 C C . ASN A 1 81 ? -6.395 4.425 1.651 1.00 90.44 81 ASN A C 1
ATOM 682 O O . ASN A 1 81 ? -6.306 4.013 2.802 1.00 90.44 81 ASN A O 1
ATOM 686 N N . TYR A 1 82 ? -7.569 4.717 1.084 1.00 91.62 82 TYR A N 1
ATOM 687 C CA . TYR A 1 82 ? -8.847 4.589 1.788 1.00 91.62 82 TYR A CA 1
ATOM 688 C C . TYR A 1 82 ? -9.106 3.157 2.280 1.00 91.62 82 TYR A C 1
ATOM 690 O O . TYR A 1 82 ? -9.486 2.959 3.426 1.00 91.62 82 TYR A O 1
ATOM 698 N N . HIS A 1 83 ? -8.864 2.142 1.444 1.00 89.50 83 HIS A N 1
ATOM 699 C CA . HIS A 1 83 ? -9.080 0.746 1.840 1.00 89.50 83 HIS A CA 1
ATOM 700 C C . HIS A 1 83 ? -7.980 0.164 2.737 1.00 89.50 83 HIS A C 1
ATOM 702 O O . HIS A 1 83 ? -8.236 -0.823 3.430 1.00 89.50 83 HIS A O 1
ATOM 708 N N . ALA A 1 84 ? -6.762 0.707 2.674 1.00 89.06 84 ALA A N 1
ATOM 709 C CA . ALA A 1 84 ? -5.632 0.275 3.493 1.00 89.06 84 ALA A CA 1
ATOM 710 C C . ALA A 1 84 ? -5.700 0.841 4.918 1.00 89.06 84 ALA A C 1
ATOM 712 O O . ALA A 1 84 ? -5.243 0.189 5.854 1.00 89.06 84 ALA A O 1
ATOM 713 N N . LEU A 1 85 ? -6.288 2.028 5.088 1.00 89.19 85 LEU A N 1
ATOM 714 C CA . LEU A 1 85 ? -6.563 2.621 6.393 1.00 89.19 85 LEU A CA 1
ATOM 715 C C . LEU A 1 85 ? -7.749 1.905 7.045 1.00 89.19 85 LEU A C 1
ATOM 717 O O . LEU A 1 85 ? -8.903 2.285 6.864 1.00 89.19 85 LEU A O 1
ATOM 721 N N . LYS A 1 86 ? -7.448 0.849 7.800 1.00 89.06 86 LYS A N 1
ATOM 722 C CA . LYS A 1 86 ? -8.416 0.131 8.632 1.00 89.06 86 LYS A CA 1
ATOM 723 C C . LYS A 1 86 ? -8.050 0.264 10.096 1.00 89.06 86 LYS A C 1
ATOM 725 O O . LYS A 1 86 ? -6.869 0.219 10.446 1.00 89.06 86 LYS A O 1
ATOM 730 N N . PHE A 1 87 ? -9.061 0.415 10.940 1.00 92.81 87 PHE A N 1
ATOM 731 C CA . PHE A 1 87 ? -8.850 0.385 12.377 1.00 92.81 87 PHE A CA 1
ATOM 732 C C . PHE A 1 87 ? -8.623 -1.053 12.846 1.00 92.81 87 PHE A C 1
ATOM 734 O O . PHE A 1 87 ? -8.923 -2.021 12.146 1.00 92.81 87 PHE A O 1
ATOM 741 N N . LEU A 1 88 ? -8.063 -1.200 14.046 1.00 96.06 88 LEU A N 1
ATOM 742 C CA . LEU A 1 88 ? -8.013 -2.510 14.685 1.00 96.06 88 LEU A CA 1
ATOM 743 C C . LEU A 1 88 ? -9.444 -3.010 14.938 1.00 96.06 88 LEU A C 1
ATOM 745 O O . LEU A 1 88 ? -10.294 -2.192 15.300 1.00 96.06 88 LEU A O 1
ATOM 749 N N . PRO A 1 89 ? -9.705 -4.328 14.853 1.00 96.12 89 PRO A N 1
ATOM 750 C CA . PRO A 1 89 ? -11.056 -4.872 15.000 1.00 96.12 89 PRO A CA 1
ATOM 751 C C . PRO A 1 89 ? -11.784 -4.408 16.271 1.00 96.12 89 PRO A C 1
ATOM 753 O O . PRO A 1 89 ? -12.959 -4.067 16.219 1.00 96.12 89 PRO A O 1
ATOM 756 N N . GLY A 1 90 ? -11.076 -4.308 17.403 1.00 97.75 90 GLY A N 1
ATOM 757 C CA . GLY A 1 90 ? -11.673 -3.833 18.657 1.00 97.75 90 GLY A CA 1
ATOM 758 C C . GLY A 1 90 ? -12.094 -2.356 18.637 1.00 97.75 90 GLY A C 1
ATOM 759 O O . GLY A 1 90 ? -13.052 -1.983 19.310 1.00 97.75 90 GLY A O 1
ATOM 760 N N . ILE A 1 91 ? -11.411 -1.514 17.852 1.00 97.31 91 ILE A N 1
ATOM 761 C CA . ILE A 1 91 ? -11.791 -0.106 17.662 1.00 97.31 91 ILE A CA 1
ATOM 762 C C . ILE A 1 91 ? -13.039 -0.026 16.777 1.00 97.31 91 ILE A C 1
ATOM 764 O O . ILE A 1 91 ? -13.958 0.721 17.106 1.00 97.31 91 ILE A O 1
ATOM 768 N N . GLU A 1 92 ? -13.098 -0.812 15.696 1.00 95.88 92 GLU A N 1
ATOM 769 C CA . GLU A 1 92 ? -14.276 -0.880 14.816 1.00 95.88 92 GLU A CA 1
ATOM 770 C C . GLU A 1 92 ? -15.513 -1.350 15.594 1.00 95.88 92 GLU A C 1
ATOM 772 O O . GLU A 1 92 ? -16.546 -0.683 15.577 1.00 95.88 92 GLU A O 1
ATOM 777 N N . GLU A 1 93 ? -15.384 -2.423 16.379 1.00 97.06 93 GLU A N 1
ATOM 778 C CA . GLU A 1 93 ? -16.480 -2.954 17.196 1.00 97.06 93 GLU A CA 1
ATOM 779 C C . GLU A 1 93 ? -16.983 -1.933 18.231 1.00 97.06 93 GLU A C 1
ATOM 781 O O . GLU A 1 93 ? -18.191 -1.773 18.441 1.00 97.06 93 GLU A O 1
ATOM 786 N N . MET A 1 94 ? -16.065 -1.218 18.890 1.00 97.44 94 MET A N 1
ATOM 787 C CA . MET A 1 94 ? -16.423 -0.168 19.843 1.00 97.44 94 MET A CA 1
ATOM 788 C C . MET A 1 94 ? -17.152 0.991 19.150 1.00 97.44 94 MET A C 1
ATOM 790 O O . MET A 1 94 ? -18.166 1.471 19.667 1.00 97.44 94 MET A O 1
ATOM 794 N N . ALA A 1 95 ? -16.662 1.424 17.986 1.00 95.38 95 ALA A N 1
ATOM 795 C CA . ALA A 1 95 ? -17.273 2.490 17.200 1.00 95.38 95 ALA A CA 1
ATOM 796 C C . ALA A 1 95 ? -18.689 2.110 16.739 1.00 95.38 95 ALA A C 1
ATOM 798 O O . ALA A 1 95 ? -19.616 2.909 16.890 1.00 95.38 95 ALA A O 1
ATOM 799 N N . ASP A 1 96 ? -18.886 0.875 16.275 1.00 94.44 96 ASP A N 1
ATOM 800 C CA . ASP A 1 96 ? -20.193 0.363 15.859 1.00 94.44 96 ASP A CA 1
ATOM 801 C C . ASP A 1 96 ? -21.186 0.307 17.023 1.00 94.44 96 ASP A C 1
ATOM 803 O O . ASP A 1 96 ? -22.336 0.746 16.891 1.00 94.44 96 ASP A O 1
ATOM 807 N N . LYS A 1 97 ? -20.744 -0.161 18.198 1.00 96.12 97 LYS A N 1
ATOM 808 C CA . LYS A 1 97 ? -21.558 -0.153 19.425 1.00 96.12 97 LYS A CA 1
ATOM 809 C C . LYS A 1 97 ? -21.978 1.265 19.810 1.00 96.12 97 LYS A C 1
ATOM 811 O O . LYS A 1 97 ? -23.140 1.482 20.163 1.00 96.12 97 LYS A O 1
ATOM 816 N N . LEU A 1 98 ? -21.056 2.226 19.743 1.00 94.56 98 LEU A N 1
ATOM 817 C CA . LEU A 1 98 ? -21.335 3.626 20.060 1.00 94.56 98 LEU A CA 1
ATOM 818 C C . LEU A 1 98 ? -22.337 4.230 19.068 1.00 94.56 98 LEU A C 1
ATOM 820 O O . LEU A 1 98 ? -23.374 4.747 19.487 1.00 94.56 98 LEU A O 1
ATOM 824 N N . ALA A 1 99 ? -22.074 4.103 17.767 1.00 92.62 99 ALA A N 1
ATOM 825 C CA . ALA A 1 99 ? -22.933 4.639 16.717 1.00 92.62 99 ALA A CA 1
ATOM 826 C C . ALA A 1 99 ? -24.346 4.039 16.776 1.00 92.62 99 ALA A C 1
ATOM 828 O O . ALA A 1 99 ? -25.334 4.763 16.669 1.00 92.62 99 ALA A O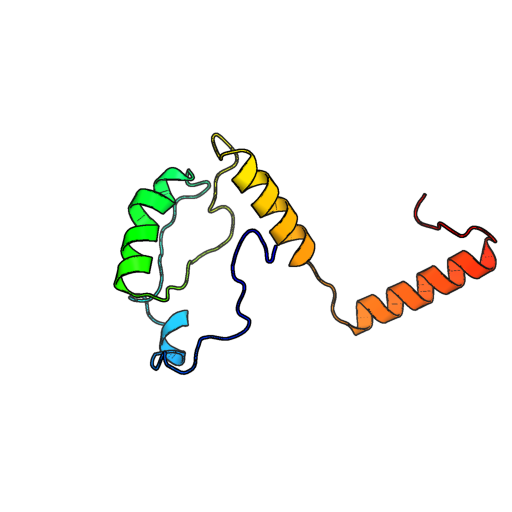 1
ATOM 829 N N . THR A 1 100 ? -24.459 2.732 17.027 1.00 91.69 100 THR A N 1
ATOM 830 C CA . THR A 1 100 ? -25.752 2.049 17.188 1.00 91.69 100 THR A CA 1
ATOM 831 C C . THR A 1 100 ? -26.539 2.598 18.377 1.00 91.69 100 THR A C 1
ATOM 833 O O . THR A 1 100 ? -27.724 2.903 18.249 1.00 91.69 100 THR A O 1
ATOM 836 N N . ARG A 1 101 ? -25.888 2.798 19.532 1.00 92.25 101 ARG A N 1
ATOM 837 C CA . ARG A 1 101 ? -26.538 3.399 20.711 1.00 92.25 101 ARG A CA 1
ATOM 838 C C . ARG A 1 101 ? -27.012 4.826 20.449 1.00 92.25 101 ARG A C 1
ATOM 840 O O . ARG A 1 101 ? -28.081 5.191 20.928 1.00 92.25 101 ARG A O 1
ATOM 847 N N . MET A 1 102 ? -26.235 5.620 19.712 1.00 89.31 102 MET A N 1
ATOM 848 C CA . MET A 1 102 ? -26.613 6.988 19.351 1.00 89.31 102 MET A CA 1
ATOM 849 C C . MET A 1 102 ? -27.839 7.003 18.432 1.00 89.31 102 MET A C 1
ATOM 851 O O . MET A 1 102 ? -28.813 7.673 18.768 1.00 89.31 102 MET A O 1
ATOM 855 N N . ARG A 1 103 ? -27.842 6.198 17.357 1.00 85.06 103 ARG A N 1
ATOM 856 C CA . ARG A 1 103 ? -28.988 6.056 16.432 1.00 85.06 103 ARG A CA 1
ATOM 857 C C . ARG A 1 103 ? -30.280 5.683 17.157 1.00 85.06 103 ARG A C 1
ATOM 859 O O . ARG A 1 103 ? -31.317 6.301 16.938 1.00 85.06 103 ARG A O 1
ATOM 866 N N . ASN A 1 104 ? -30.207 4.711 18.069 1.00 85.94 104 ASN A N 1
ATOM 867 C CA . ASN A 1 104 ? -31.377 4.236 18.812 1.00 85.94 104 ASN A CA 1
ATOM 868 C C . ASN A 1 104 ? -31.955 5.292 19.767 1.00 85.94 104 ASN A C 1
ATOM 870 O O . ASN A 1 104 ? -33.127 5.215 20.117 1.00 85.94 104 ASN A O 1
ATOM 874 N N . ARG A 1 105 ? -31.146 6.265 20.208 1.00 82.69 105 ARG A N 1
ATOM 875 C CA . ARG A 1 105 ? -31.584 7.336 21.117 1.00 82.69 105 ARG A CA 1
ATOM 876 C C . ARG A 1 105 ? -32.146 8.550 20.390 1.00 82.69 105 ARG A C 1
ATOM 878 O O . ARG A 1 105 ? -33.024 9.207 20.932 1.00 82.69 105 ARG A O 1
ATOM 885 N N . THR A 1 106 ? -31.638 8.868 19.202 1.00 75.62 106 THR A N 1
ATOM 886 C CA . THR A 1 106 ? -32.066 10.053 18.443 1.00 75.62 106 THR A CA 1
ATOM 887 C C . THR A 1 106 ? -33.231 9.778 17.494 1.00 75.62 106 THR A C 1
ATOM 889 O O . THR A 1 106 ? -33.721 10.713 16.869 1.00 75.62 106 THR A O 1
ATOM 892 N N . GLY A 1 107 ? -33.668 8.519 17.351 1.00 67.19 107 GLY A N 1
ATOM 893 C CA . GLY A 1 107 ? -34.710 8.124 16.392 1.00 67.19 107 GLY A CA 1
ATOM 894 C C . GLY A 1 107 ? -34.307 8.339 14.928 1.00 67.19 107 GLY A C 1
ATOM 895 O O . GLY A 1 107 ? -35.127 8.158 14.032 1.00 67.19 107 GLY A O 1
ATOM 896 N N . ASN A 1 108 ? -33.052 8.725 14.681 1.00 64.00 108 ASN A N 1
ATOM 897 C CA . ASN A 1 108 ? -32.558 9.127 13.377 1.00 64.00 108 ASN A CA 1
ATOM 898 C C . ASN A 1 108 ? -31.617 8.045 12.841 1.00 64.00 108 ASN A C 1
ATOM 900 O O . ASN A 1 108 ? -30.613 7.691 13.465 1.00 64.00 108 ASN A O 1
ATOM 904 N N . VAL A 1 109 ? -31.963 7.491 11.680 1.00 64.69 109 VAL A N 1
ATOM 905 C CA . VAL A 1 109 ? -31.300 6.298 11.128 1.00 64.69 109 VAL A CA 1
ATOM 906 C C . VAL A 1 109 ? -29.892 6.618 10.607 1.00 64.69 109 VAL A C 1
ATOM 908 O O . VAL A 1 109 ? -29.048 5.727 10.503 1.00 64.69 109 VAL A O 1
ATOM 911 N N . ASN A 1 110 ? -29.609 7.897 10.334 1.00 61.81 110 ASN A N 1
ATOM 912 C CA . ASN A 1 110 ? -28.325 8.362 9.829 1.00 61.81 110 ASN A CA 1
ATOM 913 C C . ASN A 1 110 ? -27.647 9.324 10.827 1.00 61.81 110 ASN A C 1
ATOM 915 O O . ASN A 1 110 ? -28.022 10.486 10.892 1.00 61.81 110 ASN A O 1
ATOM 919 N N . PRO A 1 111 ? -26.660 8.869 11.618 1.00 54.69 111 PRO A N 1
ATOM 920 C CA . PRO A 1 111 ? -25.970 9.698 12.608 1.00 54.69 111 PRO A CA 1
ATOM 921 C C . PRO A 1 111 ? -24.756 10.440 12.023 1.00 54.69 111 PRO A C 1
ATOM 923 O O . PRO A 1 111 ? -23.995 11.043 12.775 1.00 54.69 111 PRO A O 1
ATOM 926 N N . TYR A 1 112 ? -24.520 10.322 10.713 1.00 60.47 112 TYR A N 1
ATOM 927 C CA . TYR 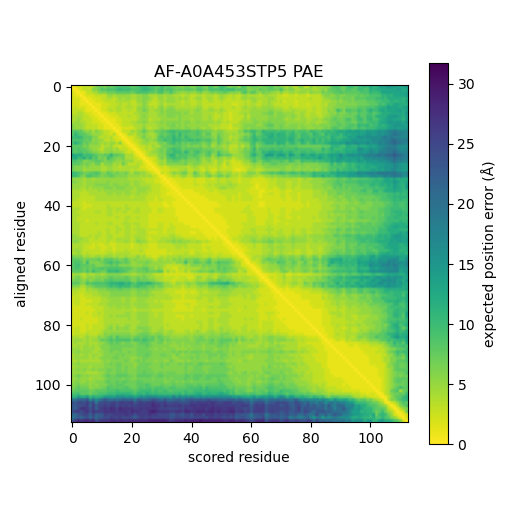A 1 112 ? -23.366 10.904 10.019 1.00 60.47 112 TYR A CA 1
ATOM 928 C C . TYR A 1 112 ? -23.758 12.012 9.031 1.00 60.47 112 TYR A C 1
ATOM 930 O O . TYR A 1 112 ? -22.906 12.472 8.272 1.00 60.47 112 TYR A O 1
ATOM 938 N N . MET A 1 113 ? -25.035 12.405 9.021 1.00 48.88 113 MET A N 1
ATOM 939 C CA . MET A 1 113 ? -25.562 13.574 8.317 1.00 48.88 113 MET A CA 1
ATOM 940 C C . MET A 1 113 ? -26.334 14.447 9.293 1.00 48.88 113 MET A C 1
ATOM 942 O O . MET A 1 113 ? -27.081 13.867 10.113 1.00 48.88 113 MET A O 1
#

Sequence (113 aa):
LKDDVRIVRDIPDWFTEKDELFTSIRRTVKNIPKYAPAQFYVDNVLPRIKEKKIMSIKPFVDRLGYDNVPMKINRLRCRVNYHALKFLPGIEEMADKLATRMRNRTGNVNPYM

Radius of gyration: 20.0 Å; Cα contacts (8 Å, |Δi|>4): 77; chains: 1; bounding box: 54×37×37 Å

Foldseek 3Di:
DVVPDDDDPDDDPVPPCRVCQVPPPLQEDPDQDQQHEPVCCVVPVVVSCVVVVHHHYPDPPRRHHDPPHDPVVVVVVVVCVVVVPDDDPVVVVVVVVVVVVVCVVVVHVDPPD

Solvent-accessible surface area (backbone atoms only — not comparable to full-atom values): 7062 Å² total; per-residue (Å²): 102,81,91,79,47,92,83,73,95,67,82,60,83,90,53,80,61,60,83,42,36,86,72,34,67,90,28,36,52,65,82,70,48,76,45,27,48,65,63,53,42,62,72,65,46,45,58,52,35,69,72,62,71,63,64,39,72,41,76,73,76,58,34,69,33,80,67,92,45,56,66,71,57,53,52,47,53,54,52,50,52,58,71,68,67,65,73,57,70,71,56,48,54,51,50,51,54,51,52,52,55,51,28,73,70,66,79,38,94,58,85,88,111

InterPro domains:
  IPR019378 GDP-fucose protein O-fucosyltransferase [PF10250] (1-107)
  IPR052272 GT106 glycosyltransferase [PTHR31933] (1-106)

Mean predicted aligned error: 6.77 Å